Protein AF-A0A1B6GP80-F1 (afdb_monomer_lite)

Organism: NCBI:txid1464854

InterPro domains:
  IPR041385 5'-3' exoribonuclease 1, SH3-like domain [PF18129] (48-122)
  IPR047008 5'-3' exoribonuclease 1, SH3-like domain superfamily [G3DSA:2.30.30.750] (37-122)

pLDDT: mean 70.61, std 21.45, range [28.8, 95.75]

Radius of gyration: 21.47 Å; chains: 1; bounding box: 49×57×48 Å

Sequence (122 aa):
TEHVMRKLEKTMEAYQPTYSAPITMRIKPQLLHLAGSKSDLVAPDPKADFQIFDRVINVSFSSPVPYGYKGVVVGKKVLGSVTEDEYQFPVSNDGSKKLNQDSNKSDPIEDPSHLVVDVLFD

Secondary structure (DSSP, 8-state):
-HHHHHHHHHHHHT-----PPP------GGG---TTSS-TTS-S-TT----TT-EEE---SSSSSPTT-EEEEEEEEE-----S------------------------------EEEEEEE-

Structure (mmCIF, N/CA/C/O backbone):
data_AF-A0A1B6GP80-F1
#
_entry.id   AF-A0A1B6GP80-F1
#
loop_
_atom_site.group_PDB
_atom_site.id
_atom_site.type_symbol
_atom_site.label_atom_id
_atom_site.label_alt_id
_atom_site.label_comp_id
_atom_site.label_asym_id
_atom_site.label_entity_id
_atom_site.label_seq_id
_atom_site.pdbx_PDB_ins_code
_atom_site.Cartn_x
_atom_site.Cartn_y
_atom_site.Cartn_z
_atom_site.occupancy
_atom_site.B_iso_or_equiv
_atom_site.auth_seq_id
_atom_site.auth_comp_id
_atom_site.auth_asym_id
_atom_site.auth_atom_id
_atom_site.pdbx_PDB_model_num
ATOM 1 N N . THR A 1 1 ? 11.427 -10.348 -19.343 1.00 62.34 1 THR A N 1
ATOM 2 C CA . THR A 1 1 ? 11.151 -9.856 -17.976 1.00 62.34 1 THR A CA 1
ATOM 3 C C . THR A 1 1 ? 11.925 -8.580 -17.691 1.00 62.34 1 THR A C 1
ATOM 5 O O . THR A 1 1 ? 11.283 -7.578 -17.416 1.00 62.34 1 THR A O 1
ATOM 8 N N . GLU A 1 2 ? 13.243 -8.558 -17.908 1.00 81.38 2 GLU A N 1
ATOM 9 C CA . GLU A 1 2 ? 14.128 -7.375 -17.776 1.00 81.38 2 GLU A CA 1
ATOM 10 C C . GLU A 1 2 ? 13.564 -6.063 -18.356 1.00 81.38 2 GLU A C 1
ATOM 12 O O . GLU A 1 2 ? 13.521 -5.033 -17.690 1.00 81.38 2 GLU A O 1
ATOM 17 N N . HIS A 1 3 ? 13.071 -6.090 -19.601 1.00 87.00 3 HIS A N 1
ATOM 18 C CA . HIS A 1 3 ? 12.528 -4.891 -20.252 1.00 87.00 3 HIS A CA 1
ATOM 19 C C . HIS A 1 3 ? 11.275 -4.336 -19.554 1.00 87.00 3 HIS A C 1
ATOM 21 O O . HIS A 1 3 ? 11.059 -3.126 -19.539 1.00 87.00 3 HIS A O 1
ATOM 27 N N . VAL A 1 4 ? 10.453 -5.218 -18.978 1.00 88.25 4 VAL A N 1
ATOM 28 C CA . VAL A 1 4 ? 9.222 -4.834 -18.275 1.00 88.25 4 VAL A CA 1
ATOM 29 C C . VAL A 1 4 ? 9.568 -4.213 -16.928 1.00 88.25 4 VAL A C 1
ATOM 31 O O . VAL A 1 4 ? 9.047 -3.146 -16.625 1.00 88.25 4 VAL A O 1
ATOM 34 N N . MET A 1 5 ? 10.501 -4.815 -16.184 1.00 87.75 5 MET A N 1
ATOM 35 C CA . MET A 1 5 ? 10.976 -4.272 -14.907 1.00 87.75 5 MET A CA 1
ATOM 36 C C . MET A 1 5 ? 11.570 -2.879 -15.069 1.00 87.75 5 MET A C 1
ATOM 38 O O . MET A 1 5 ? 11.107 -1.945 -14.426 1.00 87.75 5 MET A O 1
ATOM 42 N N . ARG A 1 6 ? 12.471 -2.691 -16.039 1.00 91.19 6 ARG A N 1
ATOM 43 C CA . ARG A 1 6 ? 13.052 -1.370 -16.322 1.00 91.19 6 ARG A CA 1
ATOM 44 C C . ARG A 1 6 ? 11.993 -0.315 -16.650 1.00 91.19 6 ARG A C 1
ATOM 46 O O . ARG A 1 6 ? 12.125 0.854 -16.295 1.00 91.19 6 ARG A O 1
ATOM 53 N N . LYS A 1 7 ? 10.951 -0.704 -17.391 1.00 91.94 7 LYS A N 1
ATOM 54 C CA . LYS A 1 7 ? 9.854 0.210 -17.722 1.00 91.94 7 LYS A CA 1
ATOM 55 C C . LYS A 1 7 ? 9.029 0.548 -16.481 1.00 91.94 7 LYS A C 1
ATOM 57 O O . LYS A 1 7 ? 8.623 1.697 -16.349 1.00 91.94 7 LYS A O 1
ATOM 62 N N . LEU A 1 8 ? 8.816 -0.427 -15.602 1.00 89.94 8 LEU A N 1
ATOM 63 C CA . LEU A 1 8 ? 8.064 -0.283 -14.363 1.00 89.94 8 LEU A CA 1
ATOM 64 C C . LEU A 1 8 ? 8.791 0.637 -13.371 1.00 89.94 8 LEU A C 1
ATOM 66 O O . LEU A 1 8 ? 8.197 1.613 -12.921 1.00 89.94 8 LEU A O 1
ATOM 70 N N . GLU A 1 9 ? 10.087 0.415 -13.150 1.00 89.56 9 GLU A N 1
ATOM 71 C CA . GLU A 1 9 ? 10.958 1.293 -12.352 1.00 89.56 9 GLU A CA 1
ATOM 72 C C . GLU A 1 9 ? 10.898 2.739 -12.855 1.00 89.56 9 GLU A C 1
ATOM 74 O O . GLU A 1 9 ? 10.620 3.660 -12.093 1.00 89.56 9 GLU A O 1
ATOM 79 N N . LYS A 1 10 ? 11.038 2.940 -14.173 1.00 92.81 10 LYS A N 1
ATOM 80 C CA . LYS A 1 10 ? 10.946 4.274 -14.779 1.00 92.81 10 LYS A CA 1
ATOM 81 C C . LYS A 1 10 ? 9.575 4.926 -14.574 1.00 92.81 10 LYS A C 1
ATOM 83 O O . LYS A 1 10 ? 9.486 6.145 -14.446 1.00 92.81 10 LYS A O 1
ATOM 88 N N . THR A 1 11 ? 8.493 4.145 -14.597 1.00 89.81 11 THR A N 1
ATOM 89 C CA . THR A 1 11 ? 7.148 4.680 -14.336 1.00 89.81 11 THR A CA 1
ATOM 90 C C . THR A 1 11 ? 6.907 4.997 -12.865 1.00 89.81 11 THR A C 1
ATOM 92 O O . THR A 1 11 ? 6.191 5.957 -12.601 1.00 89.81 11 THR A O 1
ATOM 95 N N . MET A 1 12 ? 7.504 4.242 -11.937 1.00 86.50 12 MET A N 1
ATOM 96 C CA . MET A 1 12 ? 7.450 4.530 -10.499 1.00 86.50 12 MET A CA 1
ATOM 97 C C . MET A 1 12 ? 8.258 5.788 -10.172 1.00 86.50 12 MET A C 1
ATOM 99 O O . MET A 1 12 ? 7.748 6.678 -9.506 1.00 86.50 12 MET A O 1
ATOM 103 N N . GLU A 1 13 ? 9.452 5.950 -10.748 1.00 88.12 13 GLU A N 1
ATOM 104 C CA . GLU A 1 13 ? 10.263 7.164 -10.564 1.00 88.12 13 GLU A CA 1
ATOM 105 C C . GLU A 1 13 ? 9.562 8.429 -11.096 1.00 88.12 13 GLU A C 1
ATOM 107 O O . GLU A 1 13 ? 9.653 9.508 -10.513 1.00 88.12 13 GLU A O 1
ATOM 112 N N . ALA A 1 14 ? 8.819 8.304 -12.199 1.00 91.50 14 ALA A N 1
ATOM 113 C CA . ALA A 1 14 ? 8.032 9.404 -12.754 1.00 91.50 14 ALA A CA 1
ATOM 114 C C . ALA A 1 14 ? 6.707 9.653 -12.007 1.00 91.50 14 ALA A C 1
ATOM 116 O O . ALA A 1 14 ? 6.023 10.644 -12.290 1.00 91.50 14 ALA A O 1
ATOM 117 N N . TYR A 1 15 ? 6.301 8.760 -11.103 1.00 87.62 15 TYR A N 1
ATOM 118 C CA . TYR A 1 15 ? 5.030 8.860 -10.404 1.00 87.62 15 TYR A CA 1
ATOM 119 C C . TYR A 1 15 ? 5.117 9.884 -9.271 1.00 87.62 15 TYR A C 1
ATOM 121 O O . TYR A 1 15 ? 5.935 9.781 -8.364 1.00 87.62 15 TYR A O 1
ATOM 129 N N . GLN A 1 16 ? 4.227 10.877 -9.301 1.00 84.75 16 GLN A N 1
ATOM 130 C CA . GLN A 1 16 ? 4.075 11.834 -8.210 1.00 84.75 16 GLN A CA 1
ATOM 131 C C . GLN A 1 16 ? 2.759 11.576 -7.475 1.00 84.75 16 GLN A C 1
ATOM 133 O O . GLN A 1 16 ? 1.695 11.565 -8.109 1.00 84.75 16 GLN A O 1
ATOM 138 N N . PRO A 1 17 ? 2.787 11.382 -6.144 1.00 79.94 17 PRO A N 1
ATOM 139 C CA . PRO A 1 17 ? 1.577 11.138 -5.383 1.00 79.94 17 PRO A CA 1
ATOM 140 C C . PRO A 1 17 ? 0.678 12.373 -5.447 1.00 79.94 17 PRO A C 1
ATOM 142 O O . PRO A 1 17 ? 1.009 13.445 -4.945 1.00 79.94 17 PRO A O 1
ATOM 145 N N . THR A 1 18 ? -0.496 12.220 -6.056 1.00 84.88 18 THR A N 1
ATOM 146 C CA . THR A 1 18 ? -1.526 13.257 -5.995 1.00 84.88 18 THR A CA 1
ATOM 147 C C . THR A 1 18 ? -2.164 13.213 -4.611 1.00 84.88 18 THR A C 1
ATOM 149 O O . THR A 1 18 ? -2.737 12.194 -4.221 1.00 84.88 18 THR A O 1
ATOM 152 N N . TYR A 1 19 ? -2.063 14.304 -3.853 1.00 79.06 19 TYR A N 1
ATOM 153 C CA . TYR A 1 19 ? -2.717 14.408 -2.553 1.00 79.06 19 TYR A CA 1
ATOM 154 C C . TYR A 1 19 ? -4.234 14.521 -2.750 1.00 79.06 19 TYR A C 1
ATOM 156 O O . TYR A 1 19 ? -4.738 15.535 -3.234 1.00 79.06 19 TYR A O 1
ATOM 164 N N . SER A 1 20 ? -4.971 13.467 -2.405 1.00 82.69 20 SER A N 1
ATOM 165 C CA . SER A 1 20 ? -6.434 13.483 -2.397 1.00 82.69 20 SER A CA 1
ATOM 166 C C . SER A 1 20 ? -6.958 14.052 -1.079 1.00 82.69 20 SER A C 1
ATOM 168 O O . SER A 1 20 ? -6.430 13.731 -0.014 1.00 82.69 20 SER A O 1
ATOM 170 N N . ALA A 1 21 ? -8.036 14.836 -1.140 1.00 90.94 21 ALA A N 1
ATOM 171 C CA . ALA A 1 21 ? -8.718 15.328 0.053 1.00 90.94 21 ALA A CA 1
ATOM 172 C C . ALA A 1 21 ? -9.207 14.163 0.945 1.00 90.94 21 ALA A C 1
ATOM 174 O O . ALA A 1 21 ? -9.611 13.120 0.420 1.00 90.94 21 ALA A O 1
ATOM 175 N N . PRO A 1 22 ? -9.189 14.319 2.282 1.00 91.50 22 PRO A N 1
ATOM 176 C CA . PRO A 1 22 ? -9.651 13.281 3.197 1.00 91.50 22 PRO A CA 1
ATOM 177 C C . PRO A 1 22 ? -11.151 13.011 3.013 1.00 91.50 22 PRO A C 1
ATOM 179 O O . PRO A 1 22 ? -11.959 13.938 2.947 1.00 91.50 22 PRO A O 1
ATOM 182 N N . ILE A 1 23 ? -11.524 11.731 2.958 1.00 93.75 23 ILE A N 1
ATOM 183 C CA . ILE A 1 23 ? -12.913 11.271 2.838 1.00 93.75 23 ILE A CA 1
ATOM 184 C C . ILE A 1 23 ? -13.346 10.670 4.177 1.00 93.75 23 ILE A C 1
ATOM 186 O O . ILE A 1 23 ? -12.695 9.764 4.694 1.00 93.75 23 ILE A O 1
ATOM 190 N N . THR A 1 24 ? -14.474 11.135 4.716 1.00 94.75 24 THR A N 1
ATOM 191 C CA . THR A 1 24 ? -15.061 10.612 5.960 1.00 94.75 24 THR A CA 1
ATOM 192 C C . THR A 1 24 ? -16.254 9.711 5.638 1.00 94.75 24 THR A C 1
ATOM 194 O O . THR A 1 24 ? -17.207 10.150 4.998 1.00 94.75 24 THR A O 1
ATOM 197 N N . MET A 1 25 ? -16.232 8.458 6.103 1.00 94.94 25 MET A N 1
ATOM 198 C CA . MET A 1 25 ? -17.285 7.461 5.855 1.00 94.94 25 MET A CA 1
ATOM 199 C C . MET A 1 25 ? -17.554 6.611 7.106 1.00 94.94 25 MET A C 1
ATOM 201 O O . MET A 1 25 ? -16.652 6.358 7.901 1.00 94.94 25 MET A O 1
ATOM 205 N N . ARG A 1 26 ? -18.798 6.145 7.284 1.00 95.75 26 ARG A N 1
ATOM 206 C CA . ARG A 1 26 ? -19.162 5.183 8.339 1.00 95.75 26 ARG A CA 1
ATOM 207 C C . ARG A 1 26 ? -18.927 3.755 7.842 1.00 95.75 26 ARG A C 1
ATOM 209 O O . ARG A 1 26 ? -19.517 3.358 6.842 1.00 95.75 26 ARG A O 1
ATOM 216 N N . ILE A 1 27 ? -18.105 2.984 8.554 1.00 95.19 27 ILE A N 1
ATOM 217 C CA . ILE A 1 27 ? -17.728 1.606 8.198 1.00 95.19 27 ILE A CA 1
ATOM 218 C C . ILE A 1 27 ? -17.999 0.687 9.398 1.00 95.19 27 ILE A C 1
ATOM 220 O O . ILE A 1 27 ? -17.859 1.100 10.549 1.00 95.19 27 ILE A O 1
ATOM 224 N N . LYS A 1 28 ? -18.406 -0.562 9.142 1.00 95.44 28 LYS A N 1
ATOM 225 C CA . LYS A 1 28 ? -18.554 -1.578 10.196 1.00 95.44 28 LYS A CA 1
ATOM 226 C C . LYS A 1 28 ? -17.171 -1.948 10.764 1.00 95.44 28 LYS A C 1
ATOM 228 O O . LYS A 1 28 ? -16.285 -2.245 9.966 1.00 95.44 28 LYS A O 1
ATOM 233 N N . PRO A 1 29 ? -16.988 -2.042 12.097 1.00 90.88 29 PRO A N 1
ATOM 234 C CA . PRO A 1 29 ? -15.677 -2.325 12.694 1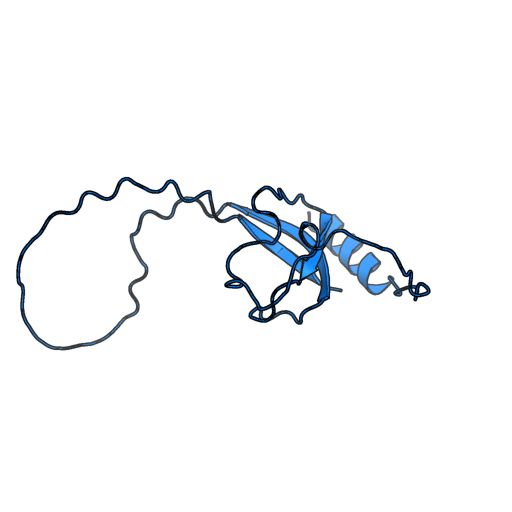.00 90.88 29 PRO A CA 1
ATOM 235 C C . PRO A 1 29 ? -15.015 -3.621 12.207 1.00 90.88 29 PRO A C 1
ATOM 237 O O . PRO A 1 29 ? -13.802 -3.682 12.084 1.00 90.88 29 PRO A O 1
ATOM 240 N N . GLN A 1 30 ? -15.809 -4.642 11.874 1.00 88.56 30 GLN A N 1
ATOM 241 C CA . GLN A 1 30 ? -15.322 -5.948 11.407 1.00 88.56 30 GLN A CA 1
ATOM 242 C C . GLN A 1 30 ? -14.612 -5.903 10.044 1.00 88.56 30 GLN A C 1
ATOM 244 O O . GLN A 1 30 ? -13.914 -6.848 9.699 1.00 88.56 30 GLN A O 1
ATOM 249 N N . LEU A 1 31 ? -14.801 -4.831 9.269 1.00 87.06 31 LEU A N 1
ATOM 250 C CA . LEU A 1 31 ? -14.130 -4.629 7.981 1.00 87.06 31 LEU A CA 1
ATOM 251 C C . LEU A 1 31 ? -12.791 -3.894 8.127 1.00 87.06 31 LEU A C 1
ATOM 253 O O . LEU A 1 31 ? -12.090 -3.701 7.138 1.00 87.06 31 LEU A O 1
ATOM 257 N N . LEU A 1 32 ? -12.454 -3.442 9.337 1.00 87.56 32 LEU A N 1
ATOM 258 C CA . LEU A 1 32 ? -11.220 -2.722 9.607 1.00 87.56 32 LEU A CA 1
ATOM 259 C C . LEU A 1 32 ? -10.165 -3.691 10.132 1.00 87.56 32 LEU A C 1
ATOM 261 O O . LEU A 1 32 ? -10.388 -4.434 11.088 1.00 87.56 32 LEU A O 1
ATOM 265 N N . HIS A 1 33 ? -8.992 -3.651 9.511 1.00 85.00 33 HIS A N 1
ATOM 266 C CA . HIS A 1 33 ? -7.811 -4.320 10.027 1.00 85.00 33 HIS A CA 1
ATOM 267 C C . HIS A 1 33 ? -7.122 -3.418 11.059 1.00 85.00 33 HIS A C 1
ATOM 269 O O . HIS A 1 33 ? -6.843 -2.253 10.777 1.00 85.00 33 HIS A O 1
ATOM 275 N N . LEU A 1 34 ? -6.848 -3.954 12.251 1.00 83.38 34 LEU A N 1
ATOM 276 C CA . LEU A 1 34 ? -6.135 -3.249 13.315 1.00 83.38 34 LEU A CA 1
ATOM 277 C C . LEU A 1 34 ? -4.674 -3.700 13.345 1.00 83.38 34 LEU A C 1
ATOM 279 O O . LEU A 1 34 ? -4.354 -4.745 13.923 1.00 83.38 34 LEU A O 1
ATOM 283 N N . ALA A 1 35 ? -3.809 -2.890 12.740 1.00 75.69 35 ALA A N 1
ATOM 284 C CA . ALA A 1 35 ? -2.372 -3.118 12.733 1.00 75.69 35 ALA A CA 1
ATOM 285 C C . ALA A 1 35 ? -1.821 -3.154 14.177 1.00 75.69 35 ALA A C 1
ATOM 287 O O . ALA A 1 35 ? -2.185 -2.311 15.000 1.00 75.69 35 ALA A O 1
ATOM 288 N N . GLY A 1 36 ? -0.981 -4.146 14.500 1.00 68.88 36 GLY A N 1
ATOM 289 C CA . GLY A 1 36 ? -0.314 -4.295 15.806 1.00 68.88 36 GLY A CA 1
ATOM 290 C C . GLY A 1 36 ? -1.092 -5.031 16.910 1.00 68.88 36 GLY A C 1
ATOM 291 O O . GLY A 1 36 ? -0.569 -5.201 18.006 1.00 68.88 36 GLY A O 1
ATOM 292 N N . SER A 1 37 ? -2.329 -5.479 16.658 1.00 65.94 37 SER A N 1
ATOM 293 C CA . SER A 1 37 ? -3.142 -6.215 17.654 1.00 65.94 37 SER A CA 1
ATOM 294 C C . SER A 1 37 ? -3.114 -7.739 17.501 1.00 65.94 37 SER A C 1
ATOM 296 O O . SER A 1 37 ? -3.426 -8.471 18.439 1.00 65.94 37 SER A O 1
ATOM 298 N N . LYS A 1 38 ? -2.759 -8.222 16.310 1.00 58.34 38 LYS A N 1
ATOM 299 C CA . LYS A 1 38 ? -2.630 -9.639 15.967 1.00 58.34 38 LYS A CA 1
ATOM 300 C C . LYS A 1 38 ? -1.161 -9.890 15.681 1.00 58.34 38 LYS A C 1
ATOM 302 O O . LYS A 1 38 ? -0.499 -8.997 15.168 1.00 58.34 38 LYS A O 1
ATOM 307 N N . SER A 1 39 ? -0.657 -11.076 16.011 1.00 61.16 39 SER A N 1
ATOM 308 C CA . SER A 1 39 ? 0.666 -11.506 15.560 1.00 61.16 39 SER A CA 1
ATOM 309 C C . SER A 1 39 ? 0.792 -11.193 14.067 1.00 61.16 39 SER A C 1
ATOM 311 O O . SER A 1 39 ? 0.032 -11.753 13.274 1.00 61.16 39 SER A O 1
ATOM 313 N N . ASP A 1 40 ? 1.720 -10.306 13.702 1.00 60.97 40 ASP A N 1
ATOM 314 C CA . ASP A 1 40 ? 1.956 -9.785 12.341 1.00 60.97 40 ASP A CA 1
ATOM 315 C C . ASP A 1 40 ? 2.263 -10.879 11.288 1.00 60.97 40 ASP A C 1
ATOM 317 O O . ASP A 1 40 ? 2.501 -10.598 10.118 1.00 60.97 40 ASP A O 1
ATOM 321 N N . LEU A 1 41 ? 2.258 -12.141 11.717 1.00 63.44 41 LEU A N 1
ATOM 322 C CA . LEU A 1 41 ? 2.457 -13.355 10.940 1.00 63.44 41 LEU A CA 1
ATOM 323 C C . LEU A 1 41 ? 1.233 -13.747 10.095 1.00 63.44 41 LEU A C 1
ATOM 325 O O . LEU A 1 41 ? 1.367 -14.584 9.208 1.00 63.44 41 LEU A O 1
ATOM 329 N N . VAL A 1 42 ? 0.046 -13.181 10.357 1.00 68.12 42 VAL A N 1
ATOM 330 C CA . VAL A 1 42 ? -1.185 -13.514 9.618 1.00 68.12 42 VAL A CA 1
ATOM 331 C C . VAL A 1 42 ? -1.646 -12.318 8.791 1.00 68.12 42 VAL A C 1
ATOM 333 O O . VAL A 1 42 ? -1.944 -11.253 9.333 1.00 68.12 42 VAL A O 1
ATOM 336 N N . ALA A 1 43 ? -1.746 -12.512 7.472 1.00 73.69 43 ALA A N 1
ATOM 337 C CA . ALA A 1 43 ? -2.257 -11.502 6.552 1.00 73.69 43 ALA A CA 1
ATOM 338 C C . ALA A 1 43 ? -3.682 -11.046 6.945 1.00 73.69 43 ALA A C 1
ATOM 340 O O . ALA A 1 43 ? -4.466 -11.854 7.453 1.00 73.69 43 ALA A O 1
ATOM 341 N N . PRO A 1 44 ? -4.063 -9.776 6.689 1.00 81.38 44 PRO A N 1
ATOM 342 C CA . PRO A 1 44 ? -5.405 -9.270 6.995 1.00 81.38 44 PRO A CA 1
ATOM 343 C C . PRO A 1 44 ? -6.532 -10.113 6.398 1.00 81.38 44 PRO A C 1
ATOM 345 O O . PRO A 1 44 ? -7.580 -10.264 7.025 1.00 81.38 44 PRO A O 1
ATOM 348 N N . ASP A 1 45 ? -6.292 -10.648 5.201 1.00 83.38 45 ASP A N 1
ATOM 349 C CA . ASP A 1 45 ? -7.162 -11.590 4.517 1.00 83.38 45 ASP A CA 1
ATOM 350 C C . ASP A 1 45 ? -6.370 -12.871 4.195 1.00 83.38 45 ASP A C 1
ATOM 352 O O . ASP A 1 45 ? -5.464 -12.831 3.360 1.00 83.38 45 ASP A O 1
ATOM 356 N N . PRO A 1 46 ? -6.688 -14.013 4.833 1.00 78.38 46 PRO A N 1
ATOM 357 C CA . PRO A 1 46 ? -6.012 -15.280 4.567 1.00 78.38 46 PRO A CA 1
ATOM 358 C C . PRO A 1 46 ? -6.375 -15.884 3.203 1.00 78.38 46 PRO A C 1
ATOM 360 O O . PRO A 1 46 ? -5.727 -16.833 2.773 1.00 78.38 46 PRO A O 1
ATOM 363 N N . LYS A 1 47 ? -7.414 -15.378 2.526 1.00 83.19 47 LYS A N 1
ATOM 364 C CA . LYS A 1 47 ? -7.825 -15.832 1.188 1.00 83.19 47 LYS A CA 1
ATOM 365 C C . LYS A 1 47 ? -7.267 -14.952 0.068 1.00 83.19 47 LYS A C 1
ATOM 367 O O . LYS A 1 47 ? -7.610 -15.176 -1.092 1.00 83.19 47 LYS A O 1
ATOM 372 N N . ALA A 1 48 ? -6.450 -13.952 0.399 1.00 83.12 48 ALA A N 1
ATOM 373 C CA . ALA A 1 48 ? -5.852 -13.070 -0.588 1.00 83.12 48 ALA A CA 1
ATOM 374 C C . ALA A 1 48 ? -4.867 -13.844 -1.475 1.00 83.12 48 ALA A C 1
ATOM 376 O O . ALA A 1 48 ? -3.845 -14.338 -1.002 1.00 83.12 48 ALA A O 1
ATOM 377 N N . ASP A 1 49 ? -5.162 -13.912 -2.773 1.00 86.81 49 ASP A N 1
ATOM 378 C CA . ASP A 1 49 ? -4.224 -14.384 -3.786 1.00 86.81 49 ASP A CA 1
ATOM 379 C C . ASP A 1 49 ? -3.671 -13.182 -4.546 1.00 86.81 49 ASP A C 1
ATOM 381 O O . ASP A 1 49 ? -4.386 -12.517 -5.293 1.00 86.81 49 ASP A O 1
ATOM 385 N N . PHE A 1 50 ? -2.395 -12.884 -4.322 1.00 87.00 50 PHE A N 1
ATOM 386 C CA . PHE A 1 50 ? -1.717 -11.803 -5.031 1.00 87.00 50 PHE A CA 1
ATOM 387 C C . PHE A 1 50 ? -1.510 -12.174 -6.502 1.00 87.00 50 PHE A C 1
ATOM 389 O O . PHE A 1 50 ? -1.519 -13.339 -6.870 1.00 87.00 50 PHE A O 1
ATOM 396 N N . GLN A 1 51 ? -1.256 -11.228 -7.381 1.00 89.94 51 GLN A N 1
ATOM 397 C CA . GLN A 1 51 ? -0.840 -11.485 -8.758 1.00 89.94 51 GLN A CA 1
ATOM 398 C C . GLN A 1 51 ? 0.322 -10.566 -9.113 1.00 89.94 51 GLN A C 1
ATOM 400 O O . GLN A 1 51 ? 0.620 -9.598 -8.414 1.00 89.94 51 GLN A O 1
ATOM 405 N N . ILE A 1 52 ? 1.044 -10.903 -10.181 1.00 90.12 52 ILE A N 1
ATOM 406 C CA . ILE A 1 52 ? 2.136 -10.051 -10.654 1.00 90.12 52 ILE A CA 1
ATOM 407 C C . ILE A 1 52 ? 1.530 -8.724 -11.121 1.00 90.12 52 ILE A C 1
ATOM 409 O O . ILE A 1 52 ? 0.543 -8.717 -11.853 1.00 90.12 52 ILE A O 1
ATOM 413 N N . PHE A 1 53 ? 2.157 -7.623 -10.713 1.00 89.44 53 PHE A N 1
ATOM 414 C CA . PHE A 1 53 ? 1.729 -6.239 -10.910 1.00 89.44 53 PHE A CA 1
ATOM 415 C C . PHE A 1 53 ? 0.563 -5.754 -10.038 1.00 89.44 53 PHE A C 1
ATOM 417 O O . PHE A 1 53 ? 0.075 -4.640 -10.251 1.00 89.44 53 PHE A O 1
ATOM 424 N N . ASP A 1 54 ? 0.166 -6.512 -9.014 1.00 91.31 54 ASP A N 1
ATOM 425 C CA . ASP A 1 54 ? -0.777 -6.015 -8.012 1.00 91.31 54 ASP A CA 1
ATOM 426 C C . ASP A 1 54 ? -0.176 -4.891 -7.170 1.00 91.31 54 ASP A C 1
ATOM 428 O O . ASP A 1 54 ? 1.005 -4.910 -6.813 1.00 91.31 54 ASP A O 1
ATOM 432 N N . ARG A 1 55 ? -1.024 -3.923 -6.804 1.00 90.50 55 ARG A N 1
ATOM 433 C CA . ARG A 1 55 ? -0.678 -2.869 -5.846 1.00 90.50 55 ARG A CA 1
ATOM 434 C C . ARG A 1 55 ? -0.872 -3.379 -4.430 1.00 90.50 55 ARG A C 1
ATOM 436 O O . ARG A 1 55 ? -1.972 -3.784 -4.058 1.00 90.50 55 ARG A O 1
ATOM 443 N N . VAL A 1 56 ? 0.175 -3.278 -3.631 1.00 90.31 56 VAL A N 1
ATOM 444 C CA . VAL A 1 56 ? 0.195 -3.747 -2.247 1.00 90.31 56 VAL A CA 1
ATOM 445 C C . VAL A 1 56 ? 0.596 -2.623 -1.304 1.00 90.31 56 VAL A C 1
ATOM 447 O O . VAL A 1 56 ? 1.224 -1.642 -1.702 1.00 90.31 56 VAL A O 1
ATOM 450 N N . ILE A 1 57 ? 0.189 -2.753 -0.044 1.00 89.56 57 ILE A N 1
ATOM 451 C CA . ILE A 1 57 ? 0.521 -1.813 1.025 1.00 89.56 57 ILE A CA 1
ATOM 452 C C . ILE A 1 57 ? 1.019 -2.618 2.211 1.00 89.56 57 ILE A C 1
ATOM 454 O O . ILE A 1 57 ? 0.411 -3.626 2.577 1.00 89.56 57 ILE A O 1
ATOM 458 N N . ASN A 1 58 ? 2.102 -2.158 2.827 1.00 87.38 58 ASN A N 1
ATOM 459 C CA . ASN A 1 58 ? 2.567 -2.752 4.062 1.00 87.38 58 ASN A CA 1
ATOM 460 C C . ASN A 1 58 ? 1.639 -2.386 5.230 1.00 87.38 58 ASN A C 1
ATOM 462 O O . ASN A 1 58 ? 1.436 -1.212 5.543 1.00 87.38 58 ASN A O 1
ATOM 466 N N . VAL A 1 59 ? 1.110 -3.411 5.886 1.00 85.25 59 VAL A N 1
ATOM 467 C CA . VAL A 1 59 ? 0.205 -3.309 7.039 1.00 85.25 59 VAL A CA 1
ATOM 468 C C . VAL A 1 59 ? 0.847 -3.802 8.340 1.00 85.25 59 VAL A C 1
ATOM 470 O O . VAL A 1 59 ? 0.222 -3.704 9.392 1.00 85.25 59 VAL A O 1
ATOM 473 N N . SER A 1 60 ? 2.074 -4.329 8.280 1.00 82.38 60 SER A N 1
ATOM 474 C CA . SER A 1 60 ? 2.800 -4.845 9.443 1.00 82.38 60 SER A CA 1
ATOM 475 C C . SER A 1 60 ? 3.715 -3.777 10.043 1.00 82.38 60 SER A C 1
ATOM 477 O O . SER A 1 60 ? 4.293 -2.959 9.323 1.00 82.38 60 SER A O 1
ATOM 479 N N . PHE A 1 61 ? 3.863 -3.796 11.370 1.00 82.25 61 PHE A N 1
ATOM 480 C CA . PHE A 1 61 ? 4.834 -2.961 12.083 1.00 82.25 61 PHE A CA 1
ATOM 481 C C . PHE A 1 61 ? 6.185 -3.654 12.289 1.00 82.25 61 PHE A C 1
ATOM 483 O O . PHE A 1 61 ? 7.181 -2.976 12.527 1.00 82.25 61 PHE A O 1
ATO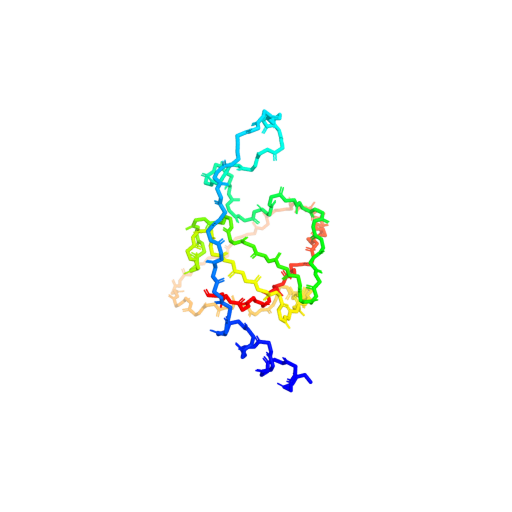M 490 N N . SER A 1 62 ? 6.231 -4.985 12.206 1.00 80.75 62 SER A N 1
ATOM 491 C CA . SER A 1 62 ? 7.443 -5.785 12.434 1.00 80.75 62 SER A CA 1
ATOM 492 C C . SER A 1 62 ? 8.271 -6.044 11.173 1.00 80.75 62 SER A C 1
ATOM 494 O O . SER A 1 62 ? 9.331 -6.664 11.249 1.00 80.75 62 SER A O 1
ATOM 496 N N . SER A 1 63 ? 7.823 -5.575 10.009 1.00 79.12 63 SER A N 1
ATOM 497 C CA . SER A 1 63 ? 8.573 -5.700 8.760 1.00 79.12 63 SER A CA 1
ATOM 498 C C . SER A 1 63 ? 9.737 -4.701 8.672 1.00 79.12 63 SER A C 1
ATOM 500 O O . SER A 1 63 ? 9.642 -3.599 9.209 1.00 79.12 63 SER A O 1
ATOM 502 N N . PRO A 1 64 ? 10.798 -5.012 7.902 1.00 84.25 64 PRO A N 1
ATOM 503 C CA . PRO A 1 64 ? 11.880 -4.059 7.623 1.00 84.25 64 PRO A CA 1
ATOM 504 C C . PRO A 1 64 ? 11.415 -2.855 6.788 1.00 84.25 64 PRO A C 1
ATOM 506 O O . PRO A 1 64 ? 12.074 -1.819 6.758 1.00 84.25 64 PRO A O 1
ATOM 509 N N . VAL A 1 65 ? 10.279 -2.990 6.103 1.00 85.44 65 VAL A N 1
ATOM 510 C CA . VAL A 1 65 ? 9.630 -1.914 5.355 1.00 85.44 65 VAL A CA 1
ATOM 511 C C . VAL A 1 65 ? 8.745 -1.113 6.313 1.00 85.44 65 VAL A C 1
ATOM 513 O O . VAL A 1 65 ? 8.039 -1.729 7.116 1.00 85.44 65 VAL A O 1
ATOM 516 N N . PRO A 1 66 ? 8.718 0.229 6.245 1.00 88.44 66 PRO A N 1
ATOM 517 C CA . PRO A 1 66 ? 7.872 1.010 7.137 1.00 88.44 66 PRO A CA 1
ATOM 518 C C . PRO A 1 66 ? 6.377 0.773 6.880 1.00 88.44 66 PRO A C 1
ATOM 520 O O . PRO A 1 66 ? 5.943 0.473 5.764 1.00 88.44 66 PRO A O 1
ATOM 523 N N . TYR A 1 67 ? 5.572 0.921 7.930 1.00 87.12 67 TYR A N 1
ATOM 524 C CA . TYR A 1 67 ? 4.119 0.784 7.848 1.00 87.12 67 TYR A CA 1
ATOM 525 C C . TYR A 1 67 ? 3.517 1.794 6.856 1.00 87.12 67 TYR A C 1
ATOM 527 O O . TYR A 1 67 ? 3.882 2.972 6.848 1.00 87.12 67 TYR A O 1
ATOM 535 N N . GLY A 1 68 ? 2.571 1.344 6.032 1.00 86.44 68 GLY A N 1
ATOM 536 C CA . GLY A 1 68 ? 1.847 2.181 5.074 1.00 86.44 68 GLY A CA 1
ATOM 537 C C . GLY A 1 68 ? 2.571 2.448 3.751 1.00 86.44 68 GLY A C 1
ATOM 538 O O . GLY A 1 68 ? 1.993 3.110 2.883 1.00 86.44 68 GLY A O 1
ATOM 539 N N . TYR A 1 69 ? 3.789 1.928 3.562 1.00 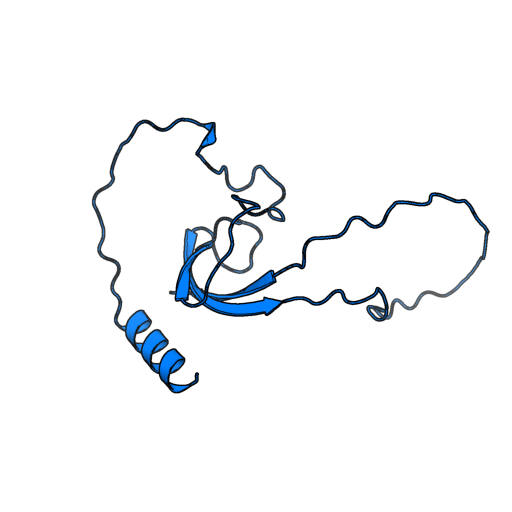89.56 69 TYR A N 1
ATOM 540 C CA . TYR A 1 69 ? 4.484 2.011 2.275 1.00 89.56 69 TYR A CA 1
ATOM 541 C C . TYR A 1 69 ? 3.749 1.209 1.207 1.00 89.56 69 TYR A C 1
ATOM 543 O O . TYR A 1 69 ? 3.212 0.130 1.475 1.00 89.56 69 TYR A O 1
ATOM 551 N N . LYS A 1 70 ? 3.717 1.765 -0.003 1.00 89.38 70 LYS A N 1
ATOM 552 C CA . LYS A 1 70 ? 3.041 1.185 -1.161 1.00 89.38 70 LYS A CA 1
ATOM 553 C C . LYS A 1 70 ? 4.074 0.556 -2.079 1.00 89.38 70 LYS A C 1
ATOM 555 O O . LYS A 1 70 ? 5.216 1.001 -2.134 1.00 89.38 70 LYS A O 1
ATOM 560 N N . GLY A 1 71 ? 3.662 -0.480 -2.787 1.00 89.94 71 GLY A N 1
ATOM 561 C CA . GLY A 1 71 ? 4.523 -1.144 -3.744 1.00 89.94 71 GLY A CA 1
ATOM 562 C C . GLY A 1 71 ? 3.745 -1.953 -4.760 1.00 89.94 71 GLY A C 1
ATOM 563 O O . GLY A 1 71 ? 2.509 -2.005 -4.745 1.00 89.94 71 GLY A O 1
ATOM 564 N N . VAL A 1 72 ? 4.497 -2.592 -5.645 1.00 91.06 72 VAL A N 1
ATOM 565 C CA . VAL A 1 72 ? 3.988 -3.446 -6.711 1.00 91.06 72 VAL A CA 1
ATOM 566 C C . VAL A 1 72 ? 4.608 -4.829 -6.588 1.00 91.06 72 VAL A C 1
ATOM 568 O O . VAL A 1 72 ? 5.814 -4.965 -6.375 1.00 91.06 72 VAL A O 1
ATOM 571 N N . VAL A 1 73 ? 3.788 -5.865 -6.741 1.00 90.81 73 VAL A N 1
ATOM 572 C CA . VAL A 1 73 ? 4.265 -7.249 -6.786 1.00 90.81 73 VAL A CA 1
ATOM 573 C C . VAL A 1 73 ? 5.035 -7.482 -8.081 1.00 90.81 73 VAL A C 1
ATOM 575 O O . VAL A 1 73 ? 4.481 -7.354 -9.173 1.00 90.81 73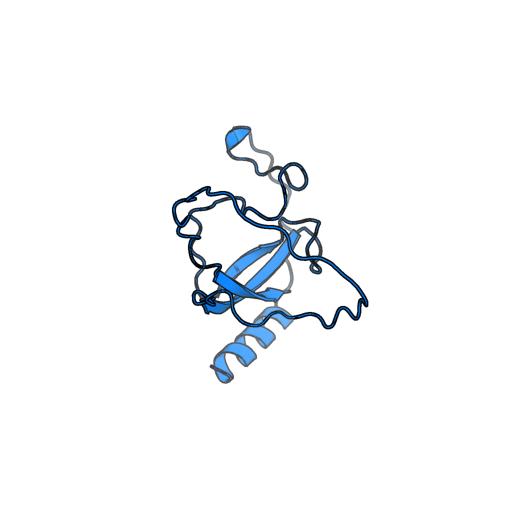 VAL A O 1
ATOM 578 N N . VAL A 1 74 ? 6.302 -7.862 -7.970 1.00 89.31 74 VAL A N 1
ATOM 579 C CA . VAL A 1 74 ? 7.180 -8.105 -9.125 1.00 89.31 74 VAL A CA 1
ATOM 580 C C . VAL A 1 74 ? 7.514 -9.579 -9.321 1.00 89.31 74 VAL A C 1
ATOM 582 O O . VAL A 1 74 ? 7.859 -9.996 -10.428 1.00 89.31 74 VAL A O 1
ATOM 585 N N . GLY A 1 75 ? 7.359 -10.381 -8.271 1.00 85.88 75 GLY A N 1
ATOM 586 C CA . GLY A 1 75 ? 7.643 -11.805 -8.293 1.00 85.88 75 GLY A CA 1
ATOM 587 C C . GLY A 1 75 ? 6.827 -12.558 -7.254 1.00 85.88 75 GLY A C 1
ATOM 588 O O . GLY A 1 75 ? 6.456 -12.025 -6.210 1.00 85.88 75 GLY A O 1
ATOM 589 N N . LYS A 1 76 ? 6.550 -13.825 -7.552 1.00 85.19 76 LYS A N 1
ATOM 590 C CA . LYS A 1 76 ? 5.994 -14.783 -6.603 1.00 85.19 76 LYS A CA 1
ATOM 591 C C . LYS A 1 76 ? 6.921 -15.981 -6.537 1.00 85.19 76 LYS A C 1
ATOM 593 O O . LYS A 1 76 ? 7.161 -16.632 -7.556 1.00 85.19 76 LYS A O 1
ATOM 598 N N . LYS A 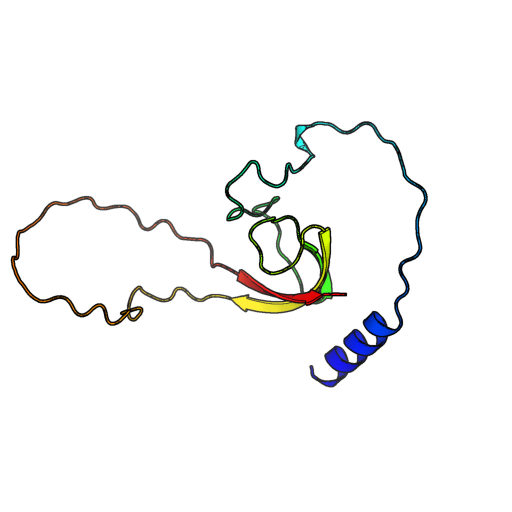1 77 ? 7.383 -16.303 -5.339 1.00 81.81 77 LYS A N 1
ATOM 599 C CA . LYS A 1 77 ? 8.110 -17.529 -5.052 1.00 81.81 77 LYS A CA 1
ATOM 600 C C . LYS A 1 77 ? 7.193 -18.454 -4.267 1.00 81.81 77 LYS A C 1
ATOM 602 O O . LYS A 1 77 ? 6.796 -18.156 -3.143 1.00 81.81 77 LYS A O 1
ATOM 607 N N . VAL A 1 78 ? 6.860 -19.591 -4.871 1.00 74.88 78 VAL A N 1
ATOM 608 C CA . VAL A 1 78 ? 6.250 -20.697 -4.134 1.00 74.88 78 VAL A CA 1
ATOM 609 C C . VAL A 1 78 ? 7.357 -21.291 -3.278 1.00 74.88 78 VAL A C 1
ATOM 611 O O . VAL A 1 78 ? 8.321 -21.842 -3.817 1.00 74.88 78 VAL A O 1
ATOM 614 N N . LEU A 1 79 ? 7.259 -21.143 -1.958 1.00 67.25 79 LEU A N 1
ATOM 615 C CA . LEU A 1 79 ? 8.076 -21.946 -1.066 1.00 67.25 79 LEU A CA 1
ATOM 616 C C . LEU A 1 79 ? 7.515 -23.366 -1.160 1.00 67.25 79 LEU A C 1
ATOM 618 O O . LEU A 1 79 ? 6.472 -23.678 -0.588 1.00 67.25 79 LEU A O 1
ATOM 622 N N . GLY A 1 80 ? 8.148 -24.194 -1.994 1.00 51.50 80 GLY A N 1
ATOM 623 C CA . GLY A 1 80 ? 7.891 -25.628 -1.981 1.00 51.50 80 GLY A CA 1
ATOM 624 C C . GLY A 1 80 ? 8.124 -26.145 -0.566 1.00 51.50 80 GLY A C 1
ATOM 625 O O . GLY A 1 80 ? 8.968 -25.598 0.143 1.00 51.50 80 GLY A O 1
ATOM 626 N N . SER A 1 81 ? 7.365 -27.159 -0.154 1.00 49.69 81 SER A N 1
ATOM 627 C CA . SER A 1 81 ? 7.580 -27.872 1.103 1.00 49.69 81 SER A CA 1
ATOM 628 C C . SER A 1 81 ? 9.040 -28.315 1.174 1.00 49.69 81 SER A C 1
ATOM 630 O O . SER A 1 81 ? 9.426 -29.315 0.564 1.00 49.69 81 SER A O 1
ATOM 632 N N . VAL A 1 82 ? 9.867 -27.540 1.869 1.00 41.50 82 VAL A N 1
ATOM 633 C CA . VAL A 1 82 ? 11.170 -28.004 2.313 1.00 41.50 82 VAL A CA 1
ATOM 634 C C . VAL A 1 82 ? 10.818 -29.017 3.388 1.00 41.50 82 VAL A C 1
ATOM 636 O O . VAL A 1 82 ? 10.401 -28.645 4.481 1.00 41.50 82 VAL A O 1
ATOM 639 N N . THR A 1 83 ? 10.863 -30.300 3.023 1.00 39.81 83 THR A N 1
ATOM 640 C CA . THR A 1 83 ? 11.018 -31.381 3.995 1.00 39.81 83 THR A CA 1
ATOM 641 C C . THR A 1 83 ? 12.074 -30.931 4.988 1.00 39.81 83 THR A C 1
ATOM 643 O O . THR A 1 83 ? 13.130 -30.479 4.551 1.00 39.81 83 THR A O 1
ATOM 646 N N . GLU A 1 84 ? 11.741 -30.975 6.276 1.00 39.25 84 GLU A N 1
ATOM 647 C CA . GLU A 1 84 ? 12.612 -30.631 7.395 1.00 39.25 84 GLU A CA 1
ATOM 648 C C . GLU A 1 84 ? 13.946 -31.379 7.313 1.00 39.25 84 GLU A C 1
ATOM 650 O O . GLU A 1 84 ? 14.126 -32.399 7.953 1.00 39.25 84 GLU A O 1
ATOM 655 N N . ASP A 1 85 ? 14.888 -30.893 6.523 1.00 41.38 85 ASP A N 1
ATOM 656 C CA . ASP A 1 85 ? 16.260 -31.354 6.509 1.00 41.38 85 ASP A CA 1
ATOM 657 C C . ASP A 1 85 ? 17.104 -30.155 6.078 1.00 41.38 85 ASP A C 1
ATOM 659 O O . ASP A 1 85 ? 16.950 -29.614 4.986 1.00 41.38 85 ASP A O 1
ATOM 663 N N . GLU A 1 86 ? 17.996 -29.744 6.979 1.00 39.09 86 GLU A N 1
ATOM 664 C CA . GLU A 1 86 ? 19.071 -28.774 6.747 1.00 39.09 86 GLU A CA 1
ATOM 665 C C . GLU A 1 86 ? 18.771 -27.283 7.020 1.00 39.09 86 GLU A C 1
ATOM 667 O O . GLU A 1 86 ? 19.069 -26.389 6.235 1.00 39.09 86 GLU A O 1
ATOM 672 N N . TYR A 1 87 ? 18.321 -26.986 8.244 1.00 36.19 87 TYR A N 1
ATOM 673 C CA . TYR A 1 87 ? 18.761 -25.775 8.954 1.00 36.19 87 TYR A CA 1
ATOM 674 C C . TYR A 1 87 ? 19.468 -26.173 10.256 1.00 36.19 87 TYR A C 1
ATOM 676 O O . TYR A 1 87 ? 18.916 -26.077 11.350 1.00 36.19 87 TYR A O 1
ATOM 684 N N . GLN A 1 88 ? 20.716 -26.639 10.151 1.00 28.97 88 GLN A N 1
ATOM 685 C CA . GLN A 1 88 ? 21.611 -26.715 11.307 1.00 28.97 88 GLN A CA 1
ATOM 686 C C . GLN A 1 88 ? 22.364 -25.387 11.438 1.00 28.97 88 GLN A C 1
ATOM 688 O O . GLN A 1 88 ? 23.335 -25.129 10.730 1.00 28.97 88 GLN A O 1
ATOM 693 N N . PHE A 1 89 ? 21.934 -24.539 12.373 1.00 31.84 89 PHE A N 1
ATOM 694 C CA . PHE A 1 89 ? 22.838 -23.546 12.951 1.00 31.84 89 PHE A CA 1
ATOM 695 C C . PHE A 1 89 ? 23.950 -24.302 13.699 1.00 31.84 89 PHE A C 1
ATOM 697 O O . PHE A 1 89 ? 23.624 -25.194 14.489 1.00 31.84 89 PHE A O 1
ATOM 704 N N . PRO A 1 90 ? 25.244 -23.985 13.508 1.00 28.80 90 PRO A N 1
ATOM 705 C CA . PRO A 1 90 ? 26.304 -24.610 14.283 1.00 28.80 90 PRO A CA 1
ATOM 706 C C . PRO A 1 90 ? 26.263 -24.044 15.706 1.00 28.80 90 PRO A C 1
ATOM 708 O O . PRO A 1 90 ? 26.887 -23.030 16.012 1.00 28.80 90 PRO A O 1
ATOM 711 N N . VAL A 1 91 ? 25.494 -24.686 16.582 1.00 36.91 91 VAL A N 1
ATOM 712 C CA . VAL A 1 91 ? 25.583 -24.459 18.024 1.00 36.91 91 VAL A CA 1
ATOM 713 C C . VAL A 1 91 ? 26.560 -25.491 18.569 1.00 36.91 91 VAL A C 1
ATOM 715 O O . VAL A 1 91 ? 26.212 -26.649 18.788 1.00 36.91 91 VAL A O 1
ATOM 718 N N . SER A 1 92 ? 27.810 -25.076 18.754 1.00 40.41 92 SER A N 1
ATOM 719 C CA . SER A 1 92 ? 28.772 -25.822 19.560 1.00 40.41 92 SER A CA 1
ATOM 720 C C . SER A 1 92 ? 28.217 -25.937 20.975 1.00 40.41 92 SER A C 1
ATOM 722 O O . SER A 1 92 ? 28.071 -24.913 21.633 1.00 40.41 92 SER A O 1
ATOM 724 N N . ASN A 1 93 ? 27.909 -27.145 21.444 1.00 36.25 93 ASN A N 1
ATOM 725 C CA . ASN A 1 93 ? 27.753 -27.411 22.871 1.00 36.25 93 ASN A CA 1
ATOM 726 C C . ASN A 1 93 ? 28.155 -28.851 23.194 1.00 36.25 93 ASN A C 1
ATOM 728 O O . ASN A 1 93 ? 27.535 -29.821 22.758 1.00 36.25 93 ASN A O 1
ATOM 732 N N . ASP A 1 94 ? 29.227 -28.941 23.975 1.00 35.91 94 ASP A N 1
ATOM 733 C CA . ASP A 1 94 ? 29.682 -30.125 24.681 1.00 35.91 94 ASP A CA 1
ATOM 734 C C . ASP A 1 94 ? 28.571 -30.721 25.554 1.00 35.91 94 ASP A C 1
ATOM 736 O O . ASP A 1 94 ? 27.887 -30.022 26.299 1.00 35.91 94 ASP A O 1
ATOM 740 N N . GLY A 1 95 ? 28.501 -32.052 25.557 1.00 31.91 95 GLY A N 1
ATOM 741 C CA . GLY A 1 95 ? 28.120 -32.793 26.752 1.00 31.91 95 GLY A CA 1
ATOM 742 C C . GLY A 1 95 ? 26.640 -33.143 26.946 1.00 31.91 95 GLY A C 1
ATOM 743 O O . GLY A 1 95 ? 25.892 -32.436 27.606 1.00 31.91 95 GLY A O 1
ATOM 744 N N . SER A 1 96 ? 26.372 -34.425 26.686 1.00 33.84 96 SER A N 1
ATOM 745 C CA . SER A 1 96 ? 25.662 -35.345 27.597 1.00 33.84 96 SER A CA 1
ATOM 746 C C . SER A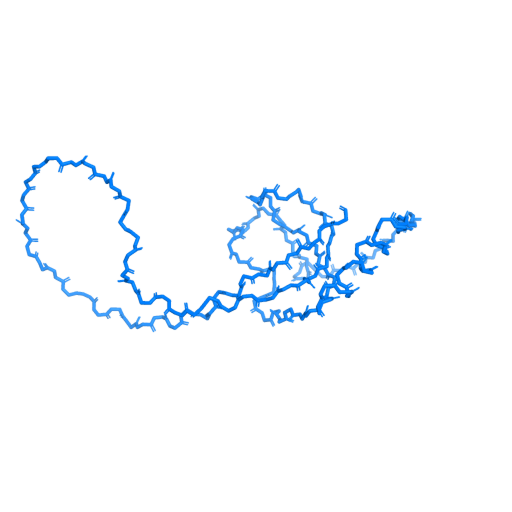 1 96 ? 24.136 -35.543 27.465 1.00 33.84 96 SER A C 1
ATOM 748 O O . SER A 1 96 ? 23.332 -34.661 27.729 1.00 33.84 96 SER A O 1
ATOM 750 N N . LYS A 1 97 ? 23.810 -36.842 27.323 1.00 36.78 97 LYS A N 1
ATOM 751 C CA . LYS A 1 97 ? 22.617 -37.609 27.761 1.00 36.78 97 LYS A CA 1
ATOM 752 C C . LYS A 1 97 ? 21.441 -37.767 26.786 1.00 36.78 97 LYS A C 1
ATOM 754 O O . LYS A 1 97 ? 20.625 -36.885 26.574 1.00 36.78 97 LYS A O 1
ATOM 759 N N . LYS A 1 98 ? 21.322 -39.016 26.317 1.00 39.75 98 LYS A N 1
ATOM 760 C CA . LYS A 1 98 ? 20.107 -39.657 25.800 1.00 39.75 98 LYS A CA 1
ATOM 761 C C . LYS A 1 98 ? 19.070 -39.814 26.921 1.00 39.75 98 LYS A C 1
ATOM 763 O O . LYS A 1 98 ? 19.445 -40.282 27.996 1.00 39.75 98 LYS A O 1
ATOM 768 N N . LEU A 1 99 ? 17.789 -39.585 26.632 1.00 32.47 99 LEU A N 1
ATOM 769 C CA . LEU A 1 99 ? 16.695 -40.384 27.194 1.00 32.47 99 LEU A CA 1
ATOM 770 C C . LEU A 1 99 ? 15.467 -40.367 26.268 1.00 32.47 99 LEU A C 1
ATOM 772 O O . LEU A 1 99 ? 15.246 -39.424 25.519 1.00 32.47 99 LEU A O 1
ATOM 776 N N . ASN A 1 100 ? 14.762 -41.491 26.307 1.00 31.95 100 ASN A N 1
ATOM 777 C CA . ASN A 1 100 ? 13.736 -41.995 25.402 1.00 31.95 100 ASN A CA 1
ATOM 778 C C . ASN A 1 100 ? 12.374 -41.285 25.472 1.00 31.95 100 ASN A C 1
ATOM 780 O O . ASN A 1 100 ? 11.999 -40.808 26.533 1.00 31.95 100 ASN A O 1
ATOM 784 N N . GLN A 1 101 ? 11.666 -41.406 24.336 1.00 41.47 101 GLN A N 1
ATOM 785 C CA . GLN A 1 101 ? 10.235 -41.708 24.129 1.00 41.47 101 GLN A CA 1
ATOM 786 C C . GLN A 1 101 ? 9.199 -40.872 24.895 1.00 41.47 101 GLN A C 1
ATOM 788 O O . GLN A 1 101 ? 9.162 -40.879 26.113 1.00 41.47 101 GLN A O 1
ATOM 793 N N . ASP A 1 102 ? 8.277 -40.243 24.160 1.00 37.72 102 ASP A N 1
ATOM 794 C CA . ASP A 1 102 ? 6.899 -40.742 24.111 1.00 37.72 102 ASP A CA 1
ATOM 795 C C . ASP A 1 102 ? 6.081 -40.064 23.003 1.00 37.72 102 ASP A C 1
ATOM 797 O O . ASP A 1 102 ? 6.265 -38.906 22.633 1.00 37.72 102 ASP A O 1
ATOM 801 N N . SER A 1 103 ? 5.203 -40.878 22.433 1.00 47.94 103 SER A N 1
ATOM 802 C CA . SER A 1 103 ? 4.283 -40.627 21.333 1.00 47.94 103 SER A CA 1
ATOM 803 C C . SER A 1 103 ? 3.389 -39.403 21.519 1.00 47.94 103 SER A C 1
ATOM 805 O O . SER A 1 103 ? 2.638 -39.349 22.485 1.00 47.94 103 SER A O 1
ATOM 807 N N . ASN A 1 104 ? 3.333 -38.543 20.502 1.00 39.09 104 ASN A N 1
ATOM 808 C CA . ASN A 1 104 ? 2.099 -37.888 20.074 1.00 39.09 104 ASN A CA 1
ATOM 809 C C . ASN A 1 104 ? 2.146 -37.762 18.551 1.00 39.09 104 ASN A C 1
ATOM 811 O O . ASN A 1 104 ? 2.929 -37.000 17.994 1.00 39.09 104 ASN A O 1
ATOM 815 N N . LYS A 1 105 ? 1.336 -38.579 17.879 1.00 44.12 105 LYS A N 1
ATOM 816 C CA . LYS A 1 105 ? 1.091 -38.499 16.443 1.00 44.12 105 LYS A CA 1
ATOM 817 C C . LYS A 1 105 ? 0.247 -37.247 16.205 1.00 44.12 105 LYS A C 1
ATOM 819 O O . LYS A 1 105 ? -0.971 -37.308 16.312 1.00 44.12 105 LYS A O 1
ATOM 824 N N . SER A 1 106 ? 0.896 -36.110 15.982 1.00 42.16 106 SER A N 1
ATOM 825 C CA . SER A 1 106 ? 0.242 -34.937 15.413 1.00 42.16 106 SER A CA 1
ATOM 826 C C . SER A 1 106 ? 0.070 -35.180 13.920 1.00 42.16 106 SER A C 1
ATOM 828 O O . SER A 1 106 ? 1.044 -35.458 13.218 1.00 42.16 106 SER A O 1
ATOM 830 N N . ASP A 1 107 ? -1.177 -35.134 13.461 1.00 42.38 107 ASP A N 1
ATOM 831 C CA . ASP A 1 107 ? -1.519 -35.115 12.042 1.00 42.38 107 ASP A CA 1
ATOM 832 C C . ASP A 1 107 ? -0.704 -34.019 11.330 1.00 42.38 107 ASP A C 1
ATOM 834 O O . ASP A 1 107 ? -0.475 -32.961 11.929 1.00 42.38 107 ASP A O 1
ATOM 838 N N . PRO A 1 108 ? -0.237 -34.235 10.086 1.00 38.72 108 PRO A N 1
ATOM 839 C CA . PRO A 1 108 ? 0.426 -33.178 9.344 1.00 38.72 108 PRO A CA 1
ATOM 840 C C . PRO A 1 108 ? -0.604 -32.076 9.099 1.00 38.72 108 PRO A C 1
ATOM 842 O O . PRO A 1 108 ? -1.555 -32.249 8.337 1.00 38.72 108 PRO A O 1
ATOM 845 N N . ILE A 1 109 ? -0.434 -30.950 9.789 1.00 41.28 109 ILE A N 1
ATOM 846 C CA . ILE A 1 109 ? -1.065 -29.700 9.395 1.00 41.28 109 ILE A CA 1
ATOM 847 C C . ILE A 1 109 ? -0.459 -29.408 8.025 1.00 41.28 109 ILE A C 1
ATOM 849 O O . ILE A 1 109 ? 0.731 -29.123 7.918 1.00 41.28 109 ILE A O 1
ATOM 853 N N . GLU A 1 110 ? -1.245 -29.614 6.968 1.00 37.34 110 GLU A N 1
ATOM 854 C CA . GLU A 1 110 ? -0.903 -29.167 5.623 1.00 37.34 110 GLU A CA 1
ATOM 855 C C . GLU A 1 110 ? -0.801 -27.641 5.674 1.00 37.34 110 GLU A C 1
ATOM 857 O O . GLU A 1 110 ? -1.786 -26.925 5.489 1.00 37.34 110 GLU A O 1
ATOM 862 N N . ASP A 1 111 ? 0.388 -27.146 6.012 1.00 46.19 111 ASP A N 1
ATOM 863 C CA . ASP A 1 111 ? 0.691 -25.727 5.986 1.00 46.19 111 ASP A CA 1
ATOM 864 C C . ASP A 1 111 ? 0.515 -25.249 4.539 1.00 46.19 111 ASP A C 1
ATOM 866 O O . ASP A 1 111 ? 1.190 -25.753 3.630 1.00 46.19 111 ASP A O 1
ATOM 870 N N . PRO A 1 112 ? -0.408 -24.306 4.272 1.00 44.09 112 PRO A N 1
ATOM 871 C CA . PRO A 1 112 ? -0.632 -23.819 2.927 1.00 44.09 112 PRO A CA 1
ATOM 872 C C . PRO A 1 112 ? 0.599 -23.018 2.513 1.00 44.09 112 PRO A C 1
ATOM 874 O O . PRO A 1 112 ? 0.747 -21.863 2.899 1.00 44.09 112 PRO A O 1
ATOM 877 N N . SER A 1 113 ? 1.489 -23.670 1.760 1.00 47.03 113 SER A N 1
ATOM 878 C CA . SER A 1 113 ? 2.521 -23.100 0.886 1.00 47.03 113 SER A CA 1
ATOM 879 C C . SER A 1 113 ? 2.771 -21.609 1.130 1.00 47.03 113 SER A C 1
ATOM 881 O O . SER A 1 113 ? 2.080 -20.763 0.553 1.00 47.03 113 SER A O 1
ATOM 883 N N . HIS A 1 114 ? 3.739 -21.274 1.985 1.00 56.16 114 HIS A N 1
ATOM 884 C CA . HIS A 1 114 ? 4.113 -19.883 2.223 1.00 56.16 114 HIS A CA 1
ATOM 885 C C . HIS A 1 114 ? 4.566 -19.244 0.900 1.00 56.16 114 HIS A C 1
ATOM 887 O O . HIS A 1 114 ? 5.664 -19.485 0.401 1.00 56.16 114 HIS A O 1
ATOM 893 N N . LEU A 1 115 ? 3.692 -18.446 0.288 1.00 56.94 115 LEU A N 1
ATOM 894 C CA . LEU A 1 115 ? 4.020 -17.651 -0.887 1.00 56.94 115 LEU A CA 1
ATOM 895 C C . LEU A 1 115 ? 4.858 -16.463 -0.427 1.00 56.94 115 LEU A C 1
ATOM 897 O O . LEU A 1 115 ? 4.362 -15.570 0.258 1.00 56.94 115 LEU A O 1
ATOM 901 N N . VAL A 1 116 ? 6.128 -16.451 -0.816 1.00 63.69 116 VAL A N 1
ATOM 902 C CA . VAL A 1 116 ? 6.982 -15.278 -0.632 1.00 63.69 116 VAL A CA 1
ATOM 903 C C . VAL A 1 116 ? 6.788 -14.388 -1.852 1.00 63.69 116 VAL A C 1
ATOM 905 O O . VAL A 1 116 ? 6.952 -14.829 -2.991 1.00 63.69 116 VAL A O 1
ATOM 908 N N . VAL A 1 117 ? 6.375 -13.148 -1.617 1.00 68.06 117 VAL A N 1
ATOM 909 C CA . VAL A 1 117 ? 6.088 -12.173 -2.669 1.00 68.06 117 VAL A CA 1
ATOM 910 C C . VAL A 1 117 ? 7.211 -11.149 -2.691 1.00 68.06 117 VAL A C 1
ATOM 912 O O . VAL A 1 117 ? 7.473 -10.499 -1.680 1.00 68.06 117 VAL A O 1
ATOM 915 N N . ASP A 1 118 ? 7.849 -10.992 -3.847 1.00 73.12 118 ASP A N 1
ATOM 916 C CA . ASP A 1 118 ? 8.823 -9.928 -4.056 1.00 73.12 118 ASP A CA 1
ATOM 917 C C . ASP A 1 118 ? 8.061 -8.655 -4.421 1.00 73.12 118 ASP A C 1
ATOM 919 O O . ASP A 1 118 ? 7.277 -8.629 -5.379 1.00 73.12 118 ASP A O 1
ATOM 923 N N . VAL A 1 119 ? 8.279 -7.601 -3.638 1.00 78.94 119 VAL A N 1
ATOM 924 C CA . VAL A 1 119 ? 7.598 -6.314 -3.780 1.00 78.94 119 VAL A CA 1
ATOM 925 C C . VAL A 1 119 ? 8.631 -5.231 -4.037 1.00 78.94 119 VAL A C 1
ATOM 927 O O . VAL A 1 119 ? 9.602 -5.097 -3.292 1.00 78.94 119 VAL A O 1
ATOM 930 N N . LEU A 1 120 ? 8.396 -4.444 -5.081 1.00 77.25 120 LEU A N 1
ATOM 931 C CA . LEU A 1 120 ? 9.120 -3.207 -5.331 1.00 77.25 120 LEU A CA 1
ATOM 932 C C . LEU A 1 120 ? 8.335 -2.057 -4.694 1.00 77.25 120 LEU A C 1
ATOM 934 O O . LEU A 1 120 ? 7.153 -1.894 -4.991 1.00 77.25 120 LEU A O 1
ATOM 938 N N . PHE A 1 121 ? 8.968 -1.302 -3.801 1.00 76.25 121 PHE A N 1
ATOM 939 C CA . PHE A 1 121 ? 8.342 -0.179 -3.096 1.00 76.25 121 PHE A CA 1
ATOM 940 C C . PHE A 1 121 ? 8.597 1.145 -3.823 1.00 76.25 121 PHE A C 1
ATOM 942 O O . PHE A 1 121 ? 9.642 1.295 -4.459 1.00 76.25 121 PHE A O 1
ATOM 949 N N . ASP A 1 122 ? 7.625 2.058 -3.731 1.00 63.88 122 ASP A N 1
ATOM 950 C CA . ASP A 1 122 ? 7.757 3.468 -4.139 1.00 63.88 122 ASP A CA 1
ATOM 951 C C . ASP A 1 122 ? 8.611 4.272 -3.138 1.00 63.88 122 ASP A C 1
ATOM 953 O O . ASP A 1 122 ? 8.544 3.970 -1.917 1.00 63.88 122 ASP A O 1
#

Foldseek 3Di:
DVVVVVVVVVVVVVDDDDDDDDDDDDDDPLVDDDEPPDDLPDDPDNPDDDDFQDKDFARYPPDPDHHGWIWTFHDKDFPDPPDPDDPDDPDDDDDDDDDDDDDDPDDPPPDPGPIDTDIDTD